Protein AF-A0A1X2IMP1-F1 (afdb_monomer_lite)

Organism: NCBI:txid90262

Structure (mmCIF, N/CA/C/O backbone):
data_AF-A0A1X2IMP1-F1
#
_entry.id   AF-A0A1X2IMP1-F1
#
loop_
_atom_site.group_PDB
_atom_site.id
_atom_site.type_symbol
_atom_site.label_atom_id
_atom_site.label_alt_id
_atom_site.label_comp_id
_atom_site.label_asym_id
_atom_site.label_entity_id
_atom_site.label_seq_id
_atom_site.pdbx_PDB_ins_code
_atom_site.Cartn_x
_atom_site.Cartn_y
_atom_site.Cartn_z
_atom_site.occupancy
_atom_site.B_iso_or_equiv
_atom_site.auth_seq_id
_atom_site.auth_comp_id
_atom_site.auth_asym_id
_atom_site.auth_atom_id
_atom_site.pdbx_PDB_model_num
ATOM 1 N N . MET A 1 1 ? 2.328 16.824 -1.956 1.00 58.44 1 MET A N 1
ATOM 2 C CA . MET A 1 1 ? 1.557 16.145 -0.897 1.00 58.44 1 MET A CA 1
A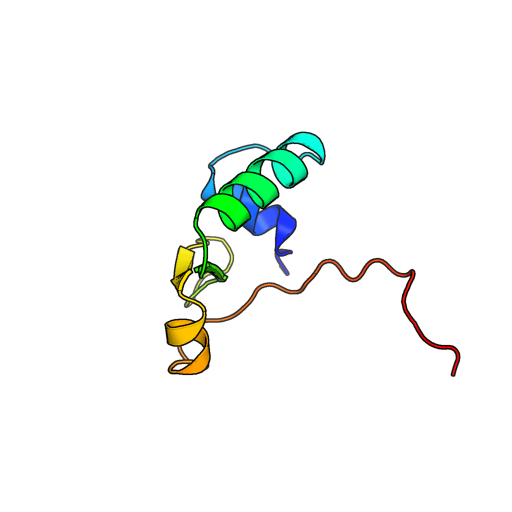TOM 3 C C . MET A 1 1 ? 2.106 14.746 -0.812 1.00 58.44 1 MET A C 1
ATOM 5 O O . MET A 1 1 ? 2.117 14.064 -1.828 1.00 58.44 1 MET A O 1
ATOM 9 N N . GLU A 1 2 ? 2.642 14.385 0.341 1.00 83.62 2 GLU A N 1
ATOM 10 C CA . GLU A 1 2 ? 3.157 13.046 0.593 1.00 83.62 2 GLU A CA 1
ATOM 11 C C . GLU A 1 2 ? 2.001 12.217 1.159 1.00 83.62 2 GLU A C 1
ATOM 13 O O . GLU A 1 2 ? 1.356 12.640 2.115 1.00 83.62 2 GLU A O 1
ATOM 18 N N . ILE A 1 3 ? 1.659 11.121 0.484 1.00 93.50 3 ILE A N 1
ATOM 19 C CA . ILE A 1 3 ? 0.595 10.200 0.898 1.00 93.50 3 ILE A CA 1
ATOM 20 C C . ILE A 1 3 ? 1.286 9.060 1.630 1.00 93.50 3 ILE A C 1
ATOM 22 O O . ILE A 1 3 ? 2.237 8.493 1.096 1.00 93.50 3 ILE A O 1
ATOM 26 N N . SER A 1 4 ? 0.853 8.741 2.845 1.00 95.56 4 SER A N 1
ATOM 27 C CA . SER A 1 4 ? 1.407 7.594 3.567 1.00 95.56 4 SER A CA 1
ATOM 28 C C . SER A 1 4 ? 0.860 6.277 3.033 1.00 95.56 4 SER A C 1
ATOM 30 O O . SER A 1 4 ? -0.210 6.242 2.418 1.00 95.56 4 SER A O 1
ATOM 32 N N . LYS A 1 5 ? 1.550 5.167 3.324 1.00 96.31 5 LYS A N 1
ATOM 33 C CA . LYS A 1 5 ? 1.032 3.826 3.015 1.00 96.31 5 LYS A 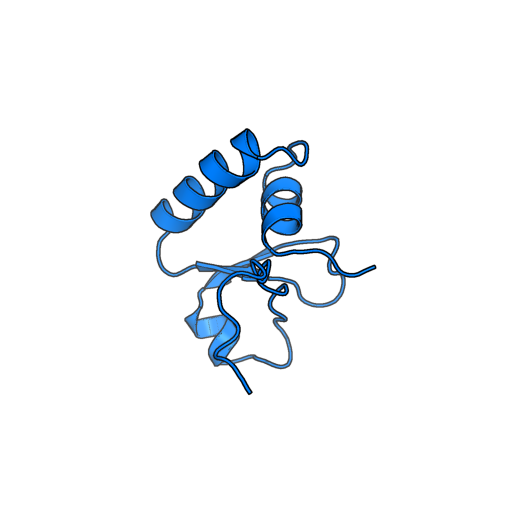CA 1
ATOM 34 C C . LYS A 1 5 ? -0.376 3.620 3.588 1.00 96.31 5 LYS A C 1
ATOM 36 O O . LYS A 1 5 ? -1.251 3.125 2.890 1.00 96.31 5 LYS A O 1
ATOM 41 N N . ASP A 1 6 ? -0.633 4.080 4.810 1.00 96.69 6 ASP A N 1
ATOM 42 C CA . ASP A 1 6 ? -1.935 3.916 5.469 1.00 96.69 6 ASP A CA 1
ATOM 43 C C . ASP A 1 6 ? -3.047 4.707 4.766 1.00 96.69 6 ASP A C 1
ATOM 45 O O . ASP A 1 6 ? -4.145 4.193 4.556 1.00 96.69 6 ASP A O 1
ATOM 49 N N . GLN A 1 7 ? -2.748 5.932 4.326 1.00 96.38 7 GLN A N 1
ATOM 50 C CA . GLN A 1 7 ? -3.677 6.717 3.512 1.00 96.38 7 GLN A CA 1
ATOM 51 C C . GLN A 1 7 ? -3.922 6.064 2.147 1.00 96.38 7 GLN A C 1
ATOM 53 O O . GLN A 1 7 ? -5.065 6.012 1.693 1.00 96.38 7 GLN A O 1
ATOM 58 N N . ALA A 1 8 ? -2.875 5.537 1.509 1.00 97.38 8 ALA A N 1
ATOM 59 C CA . ALA A 1 8 ? -2.979 4.844 0.230 1.00 97.38 8 ALA A CA 1
ATOM 60 C C . ALA A 1 8 ? -3.835 3.571 0.322 1.00 97.38 8 ALA A C 1
ATOM 62 O O . ALA A 1 8 ? -4.626 3.307 -0.580 1.00 97.38 8 ALA A O 1
ATOM 63 N N . ILE A 1 9 ? -3.740 2.824 1.428 1.00 97.62 9 ILE A N 1
ATOM 64 C CA . ILE A 1 9 ? -4.604 1.668 1.706 1.00 97.62 9 ILE A CA 1
ATOM 65 C C . ILE A 1 9 ? -6.074 2.097 1.718 1.00 97.62 9 ILE A C 1
ATOM 67 O O . ILE A 1 9 ? -6.890 1.520 1.001 1.00 97.62 9 ILE A O 1
ATOM 71 N N . CYS A 1 10 ? -6.418 3.144 2.470 1.00 98.00 10 CYS A N 1
ATOM 72 C CA . CYS A 1 10 ? -7.794 3.642 2.512 1.00 98.00 10 CYS A CA 1
ATOM 73 C C . CYS A 1 10 ? -8.278 4.147 1.142 1.00 98.00 10 CYS A C 1
ATOM 75 O O . CYS A 1 10 ? -9.404 3.848 0.747 1.00 98.00 10 CYS A O 1
ATOM 77 N N . MET A 1 11 ? -7.418 4.839 0.384 1.00 97.50 11 MET A N 1
ATOM 78 C CA . MET A 1 11 ? -7.726 5.272 -0.985 1.00 97.50 11 MET A CA 1
ATOM 79 C C . MET A 1 11 ? -7.996 4.086 -1.922 1.00 97.50 11 MET A C 1
ATOM 81 O O . MET A 1 11 ? -8.961 4.131 -2.679 1.00 97.50 11 MET A O 1
ATOM 85 N N . PHE A 1 12 ? -7.191 3.021 -1.857 1.00 98.00 12 PHE A N 1
ATOM 86 C CA . PHE A 1 12 ? -7.343 1.830 -2.701 1.00 98.00 12 PHE A CA 1
ATOM 87 C C . PHE A 1 12 ? -8.669 1.102 -2.454 1.00 98.00 12 PHE A C 1
ATOM 89 O O . PHE A 1 12 ? -9.330 0.672 -3.396 1.00 98.00 12 PHE A O 1
ATOM 96 N N . PHE A 1 13 ? -9.087 1.003 -1.191 1.00 97.94 13 PHE A N 1
ATOM 97 C CA . PHE A 1 13 ? -10.360 0.384 -0.815 1.00 97.94 13 PHE A CA 1
ATOM 98 C C . PHE A 1 13 ? -11.557 1.348 -0.857 1.00 97.94 13 PHE A C 1
ATOM 100 O O . PHE A 1 13 ? -12.662 0.946 -0.496 1.00 97.94 13 PHE A O 1
ATOM 107 N N . TYR A 1 14 ? -11.364 2.593 -1.310 1.00 97.25 14 TYR A N 1
ATOM 108 C CA . TYR A 1 14 ? -12.401 3.631 -1.381 1.00 97.25 14 TYR A CA 1
ATOM 109 C C . TYR A 1 14 ? -13.122 3.872 -0.044 1.00 97.25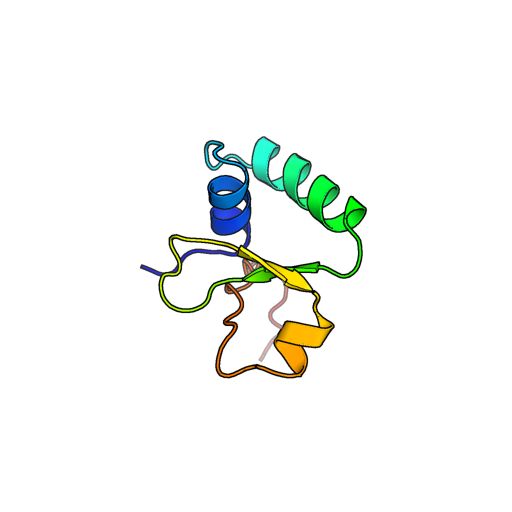 14 TYR A C 1
ATOM 111 O O . TYR A 1 14 ? -14.341 4.039 0.005 1.00 97.25 14 TYR A O 1
ATOM 119 N N . VAL A 1 15 ? -12.361 3.901 1.050 1.00 98.19 15 VAL A N 1
ATOM 120 C CA . VAL A 1 15 ? -12.869 4.172 2.401 1.00 98.19 15 VAL A CA 1
ATOM 121 C C . VAL A 1 15 ? -12.232 5.418 3.003 1.00 98.19 15 VAL A C 1
ATOM 123 O O . VAL A 1 15 ? -11.157 5.857 2.595 1.00 98.19 15 VAL A O 1
ATOM 126 N N . GLU A 1 16 ? -12.890 5.988 4.010 1.00 98.00 16 GLU A N 1
ATOM 127 C CA . GLU A 1 16 ? -12.341 7.112 4.765 1.00 98.00 16 GLU A CA 1
ATOM 128 C C . GLU A 1 16 ? -11.075 6.713 5.533 1.00 98.00 16 GLU A C 1
ATOM 130 O O . GLU A 1 16 ? -10.937 5.580 6.009 1.00 98.00 16 GLU A O 1
ATOM 135 N N . TYR A 1 17 ? -10.153 7.667 5.678 1.00 96.44 17 TYR A N 1
ATOM 136 C CA . TYR A 1 17 ? -8.925 7.469 6.438 1.00 96.44 17 TYR A CA 1
ATOM 137 C C . TYR A 1 17 ? -9.213 7.501 7.944 1.00 96.44 17 TYR A C 1
ATOM 139 O O . TYR A 1 17 ? -9.277 8.567 8.556 1.00 96.44 17 TYR A O 1
ATOM 147 N N . THR A 1 18 ? -9.387 6.314 8.525 1.00 97.56 18 THR A N 1
ATOM 148 C CA . THR A 1 18 ? -9.566 6.082 9.964 1.00 97.56 18 THR A CA 1
ATOM 149 C C . THR A 1 18 ? -8.662 4.938 10.418 1.00 97.56 18 THR A C 1
ATOM 151 O O . THR A 1 18 ? -8.346 4.046 9.630 1.00 97.56 18 THR A O 1
ATOM 154 N N . GLU A 1 19 ? -8.258 4.925 11.689 1.00 96.69 19 GLU A N 1
ATOM 155 C CA . GLU A 1 19 ? -7.415 3.849 12.240 1.00 96.69 19 GLU A CA 1
ATOM 156 C C . GLU A 1 19 ? -8.067 2.465 12.095 1.00 96.69 19 GLU A C 1
ATOM 158 O O . GLU A 1 19 ? -7.397 1.495 11.741 1.00 96.69 19 GLU A O 1
ATOM 163 N N . GLU A 1 20 ? -9.387 2.379 12.293 1.00 98.12 20 GLU A N 1
ATOM 164 C CA . GLU A 1 20 ? -10.163 1.148 12.109 1.00 98.12 20 GLU A CA 1
ATOM 165 C C . GLU A 1 20 ? -10.058 0.620 10.673 1.00 98.12 20 GLU A C 1
ATOM 167 O O . GLU A 1 20 ? -9.749 -0.555 10.457 1.00 98.12 20 GLU A O 1
ATOM 172 N N . ASN A 1 21 ? -10.260 1.495 9.683 1.00 98.19 21 ASN A N 1
ATOM 173 C CA . ASN A 1 21 ? -10.156 1.125 8.277 1.00 98.19 21 ASN A CA 1
ATOM 174 C C . ASN A 1 21 ? -8.727 0.709 7.923 1.00 98.19 21 ASN A C 1
ATOM 176 O O . ASN A 1 21 ? -8.539 -0.311 7.262 1.00 98.19 21 ASN A O 1
ATOM 180 N N . VAL A 1 22 ? -7.720 1.443 8.399 1.00 97.44 22 VAL A N 1
ATOM 181 C CA . VAL A 1 22 ? -6.311 1.095 8.175 1.00 97.44 22 VAL A CA 1
ATOM 182 C C . VAL A 1 22 ? -6.012 -0.306 8.704 1.00 97.44 22 VAL A C 1
ATOM 184 O O . VAL A 1 22 ? -5.488 -1.131 7.960 1.00 97.44 22 VAL A O 1
ATOM 187 N N . MET A 1 23 ? -6.370 -0.613 9.955 1.00 97.12 23 MET A N 1
ATOM 188 C CA . MET A 1 23 ? -6.126 -1.935 10.547 1.00 97.12 23 MET A CA 1
ATOM 189 C C . MET A 1 23 ? -6.855 -3.050 9.792 1.00 97.12 23 MET A C 1
ATOM 191 O O . MET A 1 23 ? -6.257 -4.078 9.470 1.00 97.12 23 MET A O 1
ATOM 195 N N . LYS A 1 24 ? -8.135 -2.837 9.471 1.00 98.06 24 LYS A N 1
ATOM 196 C CA . LYS A 1 24 ? -8.949 -3.802 8.727 1.00 98.06 24 LYS A CA 1
ATOM 197 C C . LYS A 1 24 ? -8.329 -4.125 7.371 1.00 98.06 24 LYS A C 1
ATOM 199 O O . LYS A 1 24 ? -8.181 -5.295 7.030 1.00 98.06 24 LYS A O 1
ATOM 204 N N . TYR A 1 25 ? -7.973 -3.103 6.600 1.00 98.00 25 TYR A N 1
ATOM 205 C CA . TYR A 1 25 ? -7.518 -3.285 5.226 1.00 98.00 25 TYR A CA 1
ATOM 206 C C . TYR A 1 25 ? -6.033 -3.634 5.109 1.00 98.00 25 TYR A C 1
ATOM 208 O O . TYR A 1 25 ? -5.659 -4.282 4.137 1.00 98.00 25 TYR A O 1
ATOM 216 N N . LYS A 1 26 ? -5.201 -3.325 6.114 1.00 96.31 26 LYS A N 1
ATOM 217 C CA . LYS A 1 26 ? -3.861 -3.925 6.243 1.00 96.31 26 LYS A CA 1
ATOM 218 C C . LYS A 1 26 ? -3.945 -5.444 6.316 1.00 96.31 26 LYS A C 1
ATOM 220 O O . LYS A 1 26 ? -3.286 -6.121 5.539 1.00 96.31 26 LYS A O 1
ATOM 225 N N . LYS A 1 27 ? -4.829 -5.968 7.168 1.00 96.62 27 LYS A N 1
ATOM 226 C CA . LYS A 1 27 ? -5.045 -7.413 7.283 1.00 96.62 27 LYS A CA 1
ATOM 227 C C . LYS A 1 27 ? -5.544 -8.036 5.974 1.00 96.62 27 LYS A C 1
ATOM 229 O O . LYS A 1 27 ? -5.069 -9.089 5.576 1.00 96.62 27 LYS A O 1
ATOM 234 N N . VAL A 1 28 ? -6.456 -7.361 5.268 1.00 96.81 28 VAL A N 1
ATOM 235 C CA . VAL A 1 28 ? -6.923 -7.821 3.944 1.00 96.81 28 VAL A CA 1
ATOM 236 C C . VAL A 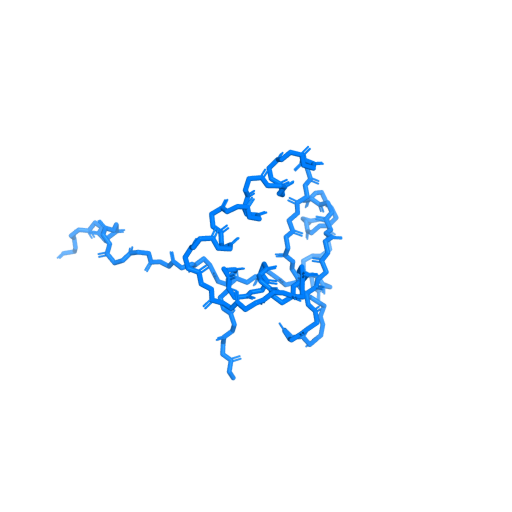1 28 ? -5.772 -7.899 2.932 1.00 96.81 28 VAL A C 1
ATOM 238 O O . VAL A 1 28 ? -5.745 -8.818 2.121 1.00 96.81 28 VAL A O 1
ATOM 241 N N . LEU A 1 29 ? -4.820 -6.961 2.970 1.00 95.38 29 LEU A N 1
ATOM 242 C CA . LEU A 1 29 ? -3.640 -7.010 2.102 1.00 95.38 29 LEU A CA 1
ATOM 243 C C . LEU A 1 29 ? -2.692 -8.150 2.474 1.00 95.38 29 LEU A C 1
ATOM 245 O O . LEU A 1 29 ? -2.208 -8.831 1.577 1.00 95.38 29 LEU A O 1
ATOM 249 N N . GLU A 1 30 ? -2.471 -8.393 3.767 1.00 94.44 30 GLU A N 1
ATOM 250 C CA . GLU A 1 30 ? -1.702 -9.553 4.239 1.00 94.44 30 GLU A CA 1
ATOM 251 C C . GLU A 1 30 ? -2.327 -10.871 3.747 1.00 94.44 30 GLU A C 1
ATOM 253 O O . GLU A 1 30 ? -1.612 -11.765 3.293 1.00 94.44 30 GLU A O 1
ATOM 258 N N . ASP A 1 31 ? -3.662 -10.964 3.743 1.00 96.56 31 ASP A N 1
ATOM 259 C CA . ASP A 1 31 ? -4.401 -12.125 3.233 1.00 96.56 31 ASP A CA 1
ATOM 260 C C . ASP A 1 31 ? -4.265 -12.304 1.703 1.00 96.56 31 ASP A C 1
ATOM 262 O O . ASP A 1 31 ? -4.423 -13.417 1.194 1.00 96.56 31 ASP A O 1
ATOM 266 N N . PHE A 1 32 ? -3.959 -11.240 0.946 1.00 94.50 32 PHE A N 1
ATOM 267 C CA . PHE A 1 32 ? -3.692 -11.329 -0.498 1.00 94.50 32 PHE A CA 1
ATOM 268 C C . PHE A 1 32 ? -2.312 -11.925 -0.821 1.00 94.50 32 PHE A C 1
ATOM 270 O O . PHE A 1 32 ? -2.090 -12.360 -1.955 1.00 94.50 32 PHE A O 1
ATOM 277 N N . GLY A 1 33 ? -1.410 -12.002 0.160 1.00 94.44 33 GLY A N 1
ATOM 278 C CA . GLY A 1 33 ? -0.095 -12.619 0.018 1.00 94.44 33 GLY A CA 1
ATOM 279 C C . GLY A 1 33 ? 0.966 -11.664 -0.528 1.00 94.44 33 GLY A C 1
ATOM 280 O O . GLY A 1 33 ? 1.111 -10.555 -0.031 1.00 94.44 33 GLY A O 1
ATOM 281 N N . ASP A 1 34 ? 1.738 -12.122 -1.519 1.00 95.75 34 ASP A N 1
ATOM 282 C CA . ASP A 1 34 ? 2.928 -11.446 -2.072 1.00 95.75 34 ASP A CA 1
ATOM 283 C C . ASP A 1 34 ? 2.569 -10.213 -2.921 1.00 95.75 34 ASP A C 1
ATOM 285 O O . ASP A 1 34 ? 2.773 -10.184 -4.137 1.00 95.75 34 ASP A O 1
ATOM 289 N N . VAL A 1 35 ? 1.956 -9.211 -2.294 1.00 96.81 35 VAL A N 1
ATOM 290 C CA . VAL A 1 35 ? 1.514 -7.960 -2.908 1.00 96.81 35 VAL A CA 1
ATOM 291 C C . VAL A 1 35 ? 1.749 -6.773 -1.984 1.00 96.81 35 VAL A C 1
ATOM 293 O O . VAL A 1 35 ? 1.667 -6.869 -0.766 1.00 96.81 35 VAL A O 1
ATOM 296 N N . GLU A 1 36 ? 1.967 -5.614 -2.590 1.00 96.31 36 GLU A N 1
ATOM 297 C CA . GLU A 1 36 ? 2.170 -4.352 -1.896 1.00 96.31 36 GLU A CA 1
ATOM 298 C C . GLU A 1 36 ? 1.389 -3.233 -2.596 1.00 96.31 36 GLU A C 1
ATOM 300 O O . GLU A 1 36 ? 1.223 -3.231 -3.824 1.00 96.31 36 GLU A O 1
ATOM 305 N N . ILE A 1 37 ? 0.905 -2.273 -1.806 1.00 97.00 37 ILE A N 1
ATOM 306 C CA . ILE A 1 37 ? 0.305 -1.048 -2.325 1.00 97.00 37 ILE A CA 1
ATOM 307 C C . ILE A 1 37 ? 1.406 -0.057 -2.693 1.00 97.00 37 ILE A C 1
ATOM 309 O O . ILE A 1 37 ? 2.233 0.348 -1.875 1.00 97.00 37 ILE A O 1
ATOM 313 N N . CYS A 1 38 ? 1.383 0.377 -3.947 1.00 96.56 38 CYS A N 1
ATOM 314 C CA . CYS A 1 38 ? 2.347 1.303 -4.522 1.00 96.56 38 CYS A CA 1
ATOM 315 C C . CYS A 1 38 ? 1.661 2.233 -5.533 1.00 96.56 38 CYS A C 1
ATOM 317 O O . CYS A 1 38 ? 0.437 2.230 -5.675 1.00 96.56 38 CYS A O 1
ATOM 319 N N . TYR A 1 39 ? 2.440 3.057 -6.229 1.00 96.94 39 TYR A N 1
ATOM 320 C CA . TYR A 1 39 ? 1.950 3.910 -7.311 1.00 96.94 39 TYR A CA 1
ATOM 321 C C . TYR A 1 39 ? 2.963 3.997 -8.452 1.00 96.94 39 TYR A C 1
ATOM 323 O O . TYR A 1 39 ? 4.163 3.832 -8.245 1.00 96.94 39 TYR A O 1
ATOM 331 N N . ASN A 1 40 ? 2.484 4.298 -9.662 1.00 94.75 40 ASN A N 1
ATOM 332 C CA . ASN A 1 40 ? 3.360 4.511 -10.819 1.00 94.75 40 ASN A CA 1
ATOM 333 C C . ASN A 1 40 ? 3.750 5.986 -10.967 1.00 94.75 40 ASN A C 1
ATOM 335 O O . ASN A 1 40 ? 4.911 6.374 -10.836 1.00 94.75 40 ASN A O 1
ATOM 339 N N . THR A 1 41 ? 2.752 6.821 -11.263 1.00 93.75 41 THR A N 1
ATOM 340 C CA . THR A 1 41 ? 2.948 8.242 -11.591 1.00 93.75 41 THR A CA 1
ATOM 341 C C . THR A 1 41 ? 2.211 9.152 -10.622 1.00 93.75 41 THR A C 1
ATOM 343 O O . THR A 1 41 ? 2.788 10.131 -10.155 1.00 93.75 41 THR A O 1
ATOM 346 N N . ASP A 1 42 ? 0.960 8.825 -10.297 1.00 94.81 42 ASP A N 1
ATOM 347 C CA . ASP A 1 42 ? 0.123 9.621 -9.403 1.00 94.81 42 ASP A CA 1
ATOM 348 C C . ASP A 1 42 ? -0.025 8.918 -8.043 1.00 94.81 42 ASP A C 1
ATOM 350 O O . ASP A 1 42 ? -0.664 7.867 -7.977 1.00 94.81 42 ASP A O 1
ATOM 354 N N . PRO A 1 43 ? 0.517 9.476 -6.943 1.00 94.88 43 PRO A N 1
ATOM 355 C CA . PRO A 1 43 ? 0.382 8.885 -5.614 1.00 94.88 43 PRO A CA 1
ATOM 356 C C . PRO A 1 43 ? -1.066 8.878 -5.096 1.00 94.88 43 PRO A C 1
ATOM 358 O O . PRO A 1 43 ? -1.336 8.222 -4.095 1.00 94.88 43 PRO A O 1
ATOM 361 N N . LYS A 1 44 ? -2.011 9.573 -5.747 1.00 95.25 44 LYS A N 1
ATOM 362 C CA . LYS A 1 44 ? -3.450 9.512 -5.426 1.00 95.25 44 LYS A CA 1
ATOM 363 C C . LYS A 1 44 ? -4.176 8.345 -6.095 1.00 95.25 44 LYS A C 1
ATOM 365 O O . LYS A 1 44 ? -5.365 8.159 -5.851 1.00 95.25 44 LYS A O 1
ATOM 370 N N . GLN A 1 45 ? -3.486 7.587 -6.944 1.00 96.31 45 GLN A N 1
ATOM 371 C CA . GLN A 1 45 ? -4.021 6.420 -7.639 1.00 96.31 45 GLN A CA 1
ATOM 372 C C . GLN A 1 45 ? -3.237 5.179 -7.199 1.00 96.31 45 GLN A C 1
ATOM 374 O O . GLN A 1 45 ? -2.391 4.689 -7.953 1.00 96.31 45 GLN A O 1
ATOM 379 N N . PRO A 1 46 ? -3.461 4.705 -5.958 1.00 97.25 46 PRO A N 1
ATOM 380 C CA . PRO A 1 46 ? -2.795 3.514 -5.459 1.00 97.25 46 PRO A CA 1
ATOM 381 C C . PRO A 1 46 ? -3.166 2.300 -6.308 1.00 97.25 46 PRO A C 1
ATOM 383 O O . PRO A 1 46 ? -4.311 2.131 -6.734 1.00 97.25 46 PRO A O 1
ATOM 386 N N . ILE A 1 47 ? -2.184 1.437 -6.521 1.00 97.38 47 ILE A N 1
ATOM 387 C CA . ILE A 1 47 ? -2.325 0.165 -7.220 1.00 97.38 47 ILE A CA 1
ATOM 388 C C . ILE A 1 47 ? -1.744 -0.955 -6.363 1.00 97.38 47 ILE A C 1
ATOM 390 O O . ILE A 1 47 ? -0.854 -0.731 -5.544 1.00 97.38 47 ILE A O 1
ATOM 394 N N . LEU A 1 48 ? -2.245 -2.168 -6.582 1.00 97.44 48 LEU A N 1
ATOM 395 C CA . LEU A 1 48 ? -1.748 -3.378 -5.941 1.00 97.44 48 LEU A CA 1
ATOM 396 C C . LEU A 1 48 ? -0.844 -4.132 -6.915 1.00 97.44 48 LEU A C 1
ATOM 398 O O . LEU A 1 48 ? -1.262 -4.470 -8.026 1.00 97.44 48 LEU A O 1
ATOM 402 N N . VAL A 1 49 ? 0.399 -4.385 -6.515 1.00 97.31 49 VAL A N 1
ATOM 403 C CA . VAL A 1 49 ? 1.406 -5.025 -7.367 1.00 97.31 49 VAL A CA 1
ATOM 404 C C . VAL A 1 49 ? 2.169 -6.054 -6.548 1.00 97.31 49 VAL A C 1
ATOM 406 O O . VAL A 1 49 ? 2.436 -5.841 -5.375 1.00 97.31 49 VAL A O 1
ATOM 409 N N . THR A 1 50 ? 2.543 -7.170 -7.167 1.00 96.88 50 THR A N 1
ATOM 410 C CA . THR A 1 50 ? 3.374 -8.185 -6.507 1.00 96.88 50 THR A CA 1
ATOM 411 C C . THR A 1 50 ? 4.734 -7.620 -6.108 1.00 96.88 50 THR A C 1
ATOM 413 O O . THR A 1 50 ? 5.339 -6.926 -6.937 1.00 96.88 50 THR A O 1
ATOM 416 N N . GLU A 1 51 ? 5.274 -7.979 -4.941 1.00 95.19 51 GLU A N 1
ATOM 417 C CA . GLU A 1 51 ? 6.579 -7.465 -4.488 1.00 95.19 51 GLU A CA 1
ATOM 418 C C . GLU A 1 51 ? 7.685 -7.760 -5.506 1.00 95.19 51 GLU A C 1
ATOM 420 O O . GLU A 1 51 ? 8.487 -6.888 -5.849 1.00 95.19 51 GLU A O 1
ATOM 425 N N . ARG A 1 52 ? 7.647 -8.953 -6.117 1.00 96.62 52 ARG A N 1
ATOM 426 C CA . ARG A 1 52 ? 8.557 -9.333 -7.205 1.00 96.62 52 ARG A CA 1
ATOM 427 C C . ARG A 1 52 ? 8.607 -8.303 -8.339 1.00 96.62 52 ARG A C 1
ATOM 429 O O . ARG A 1 52 ? 9.689 -7.935 -8.785 1.00 96.62 52 ARG A O 1
ATOM 436 N N . LYS A 1 53 ? 7.452 -7.824 -8.810 1.00 96.12 53 LYS A N 1
ATOM 437 C CA . LYS A 1 53 ? 7.383 -6.821 -9.890 1.00 96.12 53 LYS A CA 1
ATOM 438 C C . LYS A 1 53 ? 7.935 -5.471 -9.454 1.00 96.12 53 LYS A C 1
ATOM 440 O O . LYS A 1 53 ? 8.554 -4.792 -10.265 1.00 96.12 53 LYS A O 1
ATOM 445 N N . ILE A 1 54 ? 7.710 -5.082 -8.203 1.00 96.31 54 ILE A N 1
ATOM 446 C CA . ILE A 1 54 ? 8.251 -3.835 -7.655 1.00 96.31 54 ILE A CA 1
ATOM 447 C C . ILE A 1 54 ? 9.781 -3.909 -7.643 1.00 96.31 54 ILE A C 1
ATOM 449 O O . ILE A 1 54 ? 10.442 -2.993 -8.128 1.00 96.31 54 ILE A O 1
ATOM 453 N N . HIS A 1 55 ? 10.339 -5.033 -7.186 1.00 94.69 55 HIS A N 1
ATOM 454 C CA . HIS A 1 55 ? 11.783 -5.269 -7.162 1.00 94.69 55 HIS A CA 1
ATOM 455 C C . HIS A 1 55 ? 12.407 -5.346 -8.562 1.00 94.69 55 HIS A C 1
ATOM 457 O O . HIS A 1 55 ? 13.484 -4.797 -8.782 1.00 94.69 55 HIS A O 1
ATOM 463 N N . GLU A 1 56 ? 11.741 -5.996 -9.520 1.00 96.88 56 GLU A N 1
ATOM 464 C CA . GLU A 1 56 ? 12.225 -6.098 -10.904 1.00 96.88 56 GLU A CA 1
ATOM 465 C C . GLU A 1 56 ? 12.057 -4.778 -11.692 1.00 96.88 56 GLU A C 1
ATOM 467 O O . GLU A 1 56 ? 12.720 -4.586 -12.711 1.00 96.88 56 GLU A O 1
ATOM 472 N N . CYS A 1 57 ? 11.192 -3.853 -11.252 1.00 95.31 57 CYS A N 1
ATOM 473 C CA . CYS A 1 57 ? 10.878 -2.598 -11.95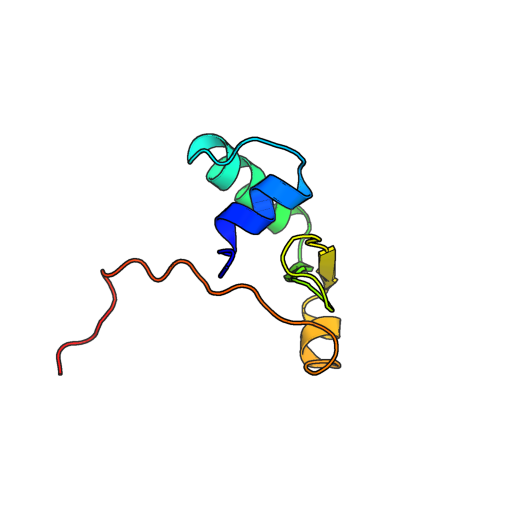2 1.00 95.31 57 CYS A CA 1
ATOM 474 C C . CYS A 1 57 ? 10.822 -1.360 -11.018 1.00 95.31 57 CYS A C 1
ATOM 476 O O . CYS A 1 57 ? 9.807 -0.653 -10.995 1.00 95.31 57 CYS A O 1
ATOM 478 N N . PRO A 1 58 ? 11.914 -1.011 -10.309 1.00 89.69 58 PRO A N 1
ATOM 479 C CA . PRO A 1 58 ? 11.916 0.048 -9.286 1.00 89.69 58 PRO A CA 1
ATOM 480 C C . PRO A 1 58 ? 11.734 1.470 -9.845 1.00 89.69 58 PRO A C 1
ATOM 482 O O . PRO A 1 58 ? 11.427 2.402 -9.110 1.00 89.69 58 PRO A O 1
ATOM 485 N N . LEU A 1 59 ? 11.934 1.662 -11.153 1.00 91.81 59 LEU A N 1
ATOM 486 C CA . LEU A 1 59 ? 11.700 2.948 -11.824 1.00 91.81 59 LEU A CA 1
ATOM 487 C C . LEU A 1 59 ? 10.224 3.168 -12.183 1.00 91.81 59 LEU A C 1
ATOM 489 O O . LEU A 1 59 ? 9.811 4.306 -12.407 1.00 91.81 59 LEU A O 1
ATOM 493 N N . VAL A 1 60 ? 9.453 2.080 -12.268 1.00 95.62 60 VAL A N 1
ATOM 494 C CA . VAL A 1 60 ? 8.032 2.100 -12.629 1.00 95.62 60 VAL A CA 1
ATOM 495 C C . VAL A 1 60 ? 7.183 2.200 -11.375 1.00 95.62 60 VAL A C 1
ATOM 497 O O . VAL A 1 60 ? 6.307 3.055 -11.318 1.00 95.62 60 VAL A O 1
ATOM 500 N N . TYR A 1 61 ? 7.464 1.360 -10.379 1.00 96.62 61 TYR A N 1
ATOM 501 C CA . TYR A 1 61 ? 6.678 1.270 -9.156 1.00 96.62 61 TYR A CA 1
ATOM 502 C C . TYR A 1 61 ? 7.375 1.991 -8.011 1.00 96.62 61 TYR A C 1
ATOM 504 O O . TYR A 1 61 ? 8.533 1.720 -7.697 1.00 96.62 61 TYR A O 1
ATOM 512 N N . ARG A 1 62 ? 6.650 2.895 -7.360 1.00 95.38 62 ARG A N 1
ATOM 513 C CA . ARG A 1 62 ? 7.127 3.693 -6.234 1.00 95.38 62 ARG A CA 1
ATOM 514 C C . ARG A 1 62 ? 6.350 3.308 -4.988 1.00 95.38 62 ARG A C 1
ATOM 516 O O . ARG A 1 62 ? 5.120 3.326 -4.985 1.00 95.38 62 ARG A O 1
ATOM 523 N N . LEU A 1 63 ? 7.075 2.958 -3.933 1.00 95.38 63 LEU A N 1
ATOM 524 C CA . LEU A 1 63 ? 6.482 2.644 -2.639 1.00 95.38 63 LEU A CA 1
ATOM 525 C C . LEU A 1 63 ? 6.069 3.926 -1.918 1.00 95.38 63 LEU A C 1
ATOM 527 O O . LEU A 1 63 ? 6.722 4.968 -2.036 1.00 95.38 63 LEU A O 1
ATOM 531 N N . TYR A 1 64 ? 4.981 3.837 -1.163 1.00 95.38 64 TYR A N 1
ATOM 532 C CA . TYR A 1 64 ? 4.615 4.887 -0.225 1.00 95.38 64 TYR A CA 1
ATOM 533 C C . TYR A 1 64 ? 5.554 4.854 0.987 1.00 95.38 64 TYR A C 1
ATOM 535 O O . TYR A 1 64 ? 5.980 3.771 1.398 1.00 95.38 64 TYR A O 1
ATOM 543 N N . PRO A 1 65 ? 5.870 6.011 1.589 1.00 92.31 65 PRO A N 1
ATOM 544 C CA . PRO A 1 65 ? 6.606 6.041 2.841 1.00 92.31 65 PRO A CA 1
ATOM 545 C C . PRO A 1 65 ? 5.831 5.255 3.900 1.00 92.31 65 PRO A C 1
ATOM 547 O O . PRO A 1 65 ? 4.612 5.413 4.065 1.00 92.31 65 PRO A O 1
ATOM 550 N N . ALA A 1 66 ? 6.550 4.398 4.623 1.00 81.81 66 ALA A N 1
ATOM 551 C CA . ALA A 1 66 ? 6.026 3.838 5.854 1.00 81.81 66 ALA A CA 1
ATOM 552 C C . ALA A 1 66 ? 5.706 5.002 6.798 1.00 81.81 66 ALA A C 1
ATOM 554 O O . ALA A 1 66 ? 6.474 5.963 6.880 1.00 81.81 66 ALA A O 1
ATOM 555 N N . ASN A 1 67 ? 4.591 4.916 7.524 1.00 67.62 67 ASN A N 1
ATOM 556 C CA . ASN A 1 67 ? 4.410 5.766 8.690 1.00 67.62 67 ASN A CA 1
ATOM 557 C C . ASN A 1 67 ? 5.537 5.399 9.660 1.00 67.62 67 ASN A C 1
ATOM 559 O O . ASN A 1 67 ? 5.474 4.363 10.318 1.00 67.62 67 ASN A O 1
ATOM 563 N N . ILE A 1 68 ? 6.604 6.198 9.684 1.00 55.03 68 ILE A N 1
ATOM 564 C CA . ILE A 1 68 ? 7.656 6.066 10.683 1.00 55.03 68 ILE A CA 1
ATOM 565 C C . ILE A 1 68 ? 6.976 6.446 11.995 1.00 55.03 68 ILE A C 1
ATOM 567 O O . ILE A 1 68 ? 6.793 7.630 12.278 1.00 55.03 68 ILE A O 1
ATOM 571 N N . SER A 1 69 ? 6.542 5.460 12.781 1.00 47.25 69 SER A N 1
ATOM 572 C CA . SER A 1 69 ? 6.268 5.723 14.186 1.00 47.25 69 SER A CA 1
ATOM 573 C C . SER A 1 69 ? 7.580 6.232 14.775 1.00 47.25 69 SER A C 1
ATOM 575 O O . SER A 1 69 ? 8.633 5.609 14.629 1.00 47.25 69 SER A O 1
ATOM 577 N N . SER A 1 70 ? 7.544 7.404 15.396 1.00 47.81 70 SER A N 1
ATOM 578 C CA . SER A 1 70 ? 8.698 8.089 15.988 1.00 47.81 70 SER A CA 1
ATOM 579 C C . SER A 1 70 ? 9.364 7.325 17.149 1.00 47.81 70 SER A C 1
ATOM 581 O O . SER A 1 70 ? 10.128 7.907 17.908 1.00 47.81 70 SER A O 1
ATOM 583 N N . GLU A 1 71 ? 9.087 6.032 17.311 1.00 48.59 71 GLU A N 1
ATOM 584 C CA . GLU A 1 71 ? 9.512 5.198 18.437 1.00 48.59 71 GLU A CA 1
ATOM 585 C C . GLU A 1 71 ? 10.761 4.351 18.146 1.00 48.59 71 GLU A C 1
ATOM 587 O O . GLU A 1 71 ? 11.313 3.758 19.065 1.00 48.59 71 GLU A O 1
ATOM 592 N N . ASN A 1 72 ? 11.264 4.331 16.906 1.00 44.25 72 ASN A N 1
ATOM 593 C CA . ASN A 1 72 ? 12.455 3.556 16.531 1.00 44.25 72 ASN A CA 1
ATOM 594 C C . ASN A 1 72 ? 13.578 4.426 15.948 1.00 44.25 72 ASN A C 1
ATOM 596 O O . ASN A 1 72 ? 14.154 4.097 14.911 1.00 44.25 72 ASN A O 1
ATOM 600 N N . GLN A 1 73 ? 13.920 5.534 16.612 1.00 47.09 73 GLN A N 1
ATOM 601 C CA . GLN A 1 73 ? 15.249 6.124 16.430 1.00 47.09 73 GLN A CA 1
ATOM 602 C C . GLN A 1 73 ? 16.213 5.509 17.458 1.00 47.09 73 GLN A C 1
ATOM 604 O O . GLN A 1 73 ? 16.039 5.742 18.655 1.00 47.09 73 GLN A O 1
ATOM 609 N N . PRO A 1 74 ? 17.232 4.730 17.042 1.00 46.44 74 PRO A N 1
ATOM 610 C CA . PRO A 1 74 ? 18.354 4.437 17.916 1.00 46.44 74 PRO A CA 1
ATOM 611 C C . PRO A 1 74 ? 19.096 5.749 18.183 1.00 46.44 74 PRO A C 1
ATOM 613 O O . PRO A 1 74 ? 19.478 6.451 17.249 1.00 46.44 74 PRO A O 1
ATOM 616 N N . TRP A 1 75 ? 19.244 6.065 19.466 1.00 47.91 75 TRP A N 1
ATOM 617 C CA . TRP A 1 75 ? 20.002 7.182 20.022 1.00 47.91 75 TRP A CA 1
ATOM 618 C C . TRP A 1 75 ? 21.305 7.437 19.238 1.00 47.91 75 TRP A C 1
ATOM 620 O O . TRP A 1 75 ? 22.175 6.565 19.209 1.00 47.91 75 TRP A O 1
ATOM 630 N N . ILE A 1 76 ? 21.420 8.612 18.605 1.00 45.66 76 ILE A N 1
ATOM 631 C CA . ILE A 1 76 ? 22.722 9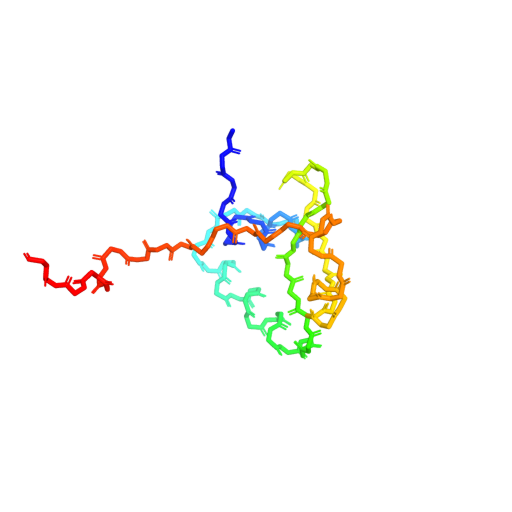.212 18.263 1.00 45.66 76 ILE A CA 1
ATOM 632 C C . ILE A 1 76 ? 23.224 9.944 19.503 1.00 45.66 76 ILE A C 1
ATOM 634 O O . ILE A 1 76 ? 22.405 10.679 20.103 1.00 45.66 76 ILE A O 1
#

Radius of gyration: 13.2 Å; chains: 1; bounding box: 36×29×33 Å

Foldseek 3Di:
DAAAQLNLQCLAVVHDRDPVSSVVSVVVVVVVPQWGWWAFPDSSDIDIDGPVVCVVCVNGTGHGDHPPPPPDDDDD

Secondary structure (DSSP, 8-state):
-PPPHHHHHHHHTT----HHHHHHHHHHHHHH-S-EEEESS-TTS-EEE-HHHHHH-TTT-EEPPP---TT-----

pLDDT: mean 89.23, std 16.32, range [44.25, 98.19]

Sequence (76 aa):
MEISKDQAICMFFYVEYTEENVMKYKKVLEDFGDVEICYNTDPKQPILVTERKIHECPLVYRLYPANISSENQPWI